Protein AF-A0A4R2IZI4-F1 (afdb_monomer_lite)

Secondary structure (DSSP, 8-state):
--S-HHHHHHHHHHTTPEEEEEEEE-TTSSSEEEEEE-TTS-EEEEEE-SS--PPPP--SSSEEEEEEEEEE-SSHHHHHHIIIIIS-PEEE-SSS-EEEETTEEEEEETT--SSEEEEEEEESS----EE-TT--EEEEEEP-

InterPro domains:
  IPR029068 Glyoxalase/Bleomycin resistance protein/Dihydroxybiphenyl dioxygenase [G3DSA:3.10.180.10] (1-53)
  IPR029068 Glyoxalase/Bleomycin resistance protein/Dihydroxybiphenyl dioxygenase [G3DSA:3.10.180.10] (60-130)
  IPR029068 Glyoxalase/Bleomycin resistance protein/Dihydroxybiphenyl dioxygenase [SSF54593] (2-100)
  IPR037523 Vicinal oxygen chelate (VOC), core domain [PS51819] (1-49)

Radius of gyration: 16.16 Å; chains: 1; bounding box: 39×28×43 Å

Foldseek 3Di:
DDQDAQVLVVVCVVVPWAFPADWDQDPVNFWIWGWTAQPVRQIDIDTDGPDPPDDPFDPDDFFRDWQEWEFACLPVVSNCCCQCPSVVFPFDDDPATKTHDDRYIYGYDNPADDRTQATETETCDDDDWDADPVRHIYHYDYDD

Organism: NCBI:txid2512217

Structure (mmCIF, N/CA/C/O backbone):
data_AF-A0A4R2IZI4-F1
#
_entry.id   AF-A0A4R2IZI4-F1
#
loop_
_atom_site.group_PDB
_atom_site.id
_atom_site.type_symbol
_atom_site.label_atom_id
_atom_site.label_alt_id
_atom_site.label_comp_id
_atom_site.label_asym_id
_atom_site.label_entity_id
_atom_site.label_seq_id
_atom_site.pdbx_PDB_ins_code
_atom_site.Cartn_x
_atom_site.Cartn_y
_atom_site.Cartn_z
_atom_site.occupancy
_atom_site.B_iso_or_equiv
_atom_site.auth_seq_id
_atom_site.auth_comp_id
_atom_site.auth_asym_id
_atom_site.auth_atom_id
_atom_site.pdbx_PDB_model_num
ATOM 1 N N . MET A 1 1 ? -7.584 -6.724 -1.996 1.00 77.62 1 MET A N 1
ATOM 2 C CA . MET A 1 1 ? -9.046 -6.784 -2.225 1.00 77.62 1 MET A CA 1
ATOM 3 C C . MET A 1 1 ? -9.644 -7.589 -1.090 1.00 77.62 1 MET A C 1
ATOM 5 O O . MET A 1 1 ? -9.052 -8.605 -0.753 1.00 77.62 1 MET A O 1
ATOM 9 N N . THR A 1 2 ? -10.720 -7.105 -0.479 1.00 86.00 2 THR A N 1
ATOM 10 C CA . THR A 1 2 ? -11.432 -7.804 0.602 1.00 86.00 2 THR A CA 1
ATOM 11 C C . THR A 1 2 ? -12.787 -8.287 0.093 1.00 86.00 2 THR A C 1
ATOM 13 O O . THR A 1 2 ? -13.415 -7.610 -0.729 1.00 86.00 2 THR A O 1
ATOM 16 N N . ASP A 1 3 ? -13.208 -9.458 0.567 1.00 87.88 3 ASP A N 1
ATOM 17 C CA . ASP A 1 3 ? -14.510 -10.052 0.256 1.00 87.88 3 ASP A CA 1
ATOM 18 C C . ASP A 1 3 ? -15.612 -9.557 1.214 1.00 87.88 3 ASP A C 1
ATOM 20 O O . ASP A 1 3 ? -16.791 -9.578 0.857 1.00 87.88 3 ASP A O 1
ATOM 24 N N . ASP A 1 4 ? -15.232 -9.059 2.397 1.00 93.75 4 ASP A N 1
ATOM 25 C CA . ASP A 1 4 ? -16.127 -8.485 3.404 1.00 93.75 4 ASP A CA 1
ATOM 26 C C . ASP A 1 4 ? -15.467 -7.268 4.069 1.00 93.75 4 ASP A C 1
ATOM 28 O O . ASP A 1 4 ? -14.773 -7.358 5.086 1.00 93.75 4 ASP A O 1
ATOM 32 N N . LEU A 1 5 ? -15.691 -6.103 3.461 1.00 96.25 5 LEU A N 1
ATOM 33 C CA . LEU A 1 5 ? -15.109 -4.840 3.890 1.00 96.25 5 LEU A CA 1
ATOM 34 C C . LEU A 1 5 ? -15.497 -4.475 5.318 1.00 96.25 5 LEU A C 1
ATOM 36 O O . LEU A 1 5 ? -14.654 -3.963 6.046 1.00 96.25 5 LEU A O 1
ATOM 40 N N . ASP A 1 6 ? -16.759 -4.673 5.701 1.00 96.94 6 ASP A N 1
ATOM 41 C CA . ASP A 1 6 ? -17.234 -4.239 7.014 1.00 96.94 6 ASP A CA 1
ATOM 42 C C . ASP A 1 6 ? -16.628 -5.114 8.116 1.00 96.94 6 ASP A C 1
ATOM 44 O O . ASP A 1 6 ? -16.191 -4.583 9.139 1.00 96.94 6 ASP A O 1
ATOM 48 N N . ALA A 1 7 ? -16.541 -6.431 7.891 1.00 96.94 7 ALA A N 1
ATOM 49 C CA . ALA A 1 7 ? -15.925 -7.351 8.841 1.00 96.94 7 ALA A CA 1
ATOM 50 C C . ALA A 1 7 ? -14.413 -7.120 8.978 1.00 96.94 7 ALA A C 1
ATOM 52 O O . ALA A 1 7 ? -13.907 -7.017 10.099 1.00 96.94 7 ALA A O 1
ATOM 53 N N . ASP A 1 8 ? -13.689 -6.993 7.860 1.00 96.81 8 ASP A N 1
ATOM 54 C CA . ASP A 1 8 ? -12.246 -6.731 7.894 1.00 96.81 8 ASP A CA 1
ATOM 55 C C . ASP A 1 8 ? -11.931 -5.382 8.534 1.00 96.81 8 ASP A C 1
ATOM 57 O O . ASP A 1 8 ? -11.024 -5.279 9.362 1.00 96.81 8 ASP A O 1
ATOM 61 N N . TYR A 1 9 ? -12.706 -4.356 8.188 1.00 98.25 9 TYR A N 1
ATOM 62 C CA . TYR A 1 9 ? -12.578 -3.039 8.785 1.00 98.25 9 TYR A CA 1
ATOM 63 C C . TYR A 1 9 ? -12.790 -3.082 10.299 1.00 98.25 9 TYR A C 1
ATOM 65 O O . TYR A 1 9 ? -11.921 -2.633 11.045 1.00 98.25 9 TYR A O 1
ATOM 73 N N . ALA A 1 10 ? -13.913 -3.644 10.761 1.00 98.12 10 ALA A N 1
ATOM 74 C CA . ALA A 1 10 ? -14.239 -3.705 12.184 1.00 98.12 10 ALA A CA 1
ATOM 75 C C . ALA A 1 10 ? -13.142 -4.423 12.978 1.00 98.12 10 ALA A C 1
ATOM 77 O O . ALA A 1 10 ? -12.662 -3.894 13.979 1.00 98.12 10 ALA A O 1
ATOM 78 N N . ARG A 1 11 ? -12.665 -5.565 12.469 1.00 98.00 11 ARG A N 1
ATOM 79 C CA . ARG A 1 11 ? -11.562 -6.317 13.074 1.00 98.00 11 ARG A CA 1
ATOM 80 C C . ARG A 1 11 ? -10.287 -5.480 13.186 1.00 98.00 11 ARG A C 1
ATOM 82 O O . ARG A 1 11 ? -9.618 -5.521 14.213 1.00 98.00 11 ARG A O 1
ATOM 89 N N . LEU A 1 12 ? -9.919 -4.735 12.145 1.00 98.06 12 LEU A N 1
ATOM 90 C CA . LEU A 1 12 ? -8.708 -3.910 12.164 1.00 98.06 12 LEU A CA 1
ATOM 91 C C . LEU A 1 12 ? -8.832 -2.739 13.156 1.00 98.06 12 LEU A C 1
ATOM 93 O O . LEU A 1 12 ? -7.870 -2.431 13.856 1.00 98.06 12 LEU A O 1
ATOM 97 N N . ILE A 1 13 ? -10.014 -2.135 13.289 1.00 98.31 13 ILE A N 1
ATOM 98 C CA . ILE A 1 13 ? -10.253 -1.106 14.311 1.00 98.31 13 ILE A CA 1
ATOM 99 C C . ILE A 1 13 ? -10.199 -1.693 15.728 1.00 98.31 13 ILE A C 1
ATOM 101 O O . ILE A 1 13 ? -9.593 -1.091 16.612 1.00 98.31 13 ILE A O 1
ATOM 105 N N . GLU A 1 14 ? -10.761 -2.883 15.954 1.00 98.38 14 GLU A N 1
ATOM 106 C CA . GLU A 1 14 ? -10.679 -3.585 17.245 1.00 98.38 14 GLU A CA 1
ATOM 107 C C . GLU A 1 14 ? -9.236 -3.930 17.643 1.00 98.38 14 GLU A C 1
ATOM 109 O O . GLU A 1 14 ? -8.895 -3.892 18.825 1.00 98.38 14 GLU A O 1
ATOM 114 N N . LEU A 1 15 ? -8.372 -4.201 16.660 1.00 97.88 15 LEU A N 1
ATOM 115 C CA . LEU A 1 15 ? -6.931 -4.402 16.851 1.00 97.88 15 LEU A CA 1
ATOM 116 C C . LEU A 1 15 ? -6.159 -3.094 17.118 1.00 97.88 15 LEU A C 1
ATOM 118 O O . LEU A 1 15 ? -4.960 -3.138 17.386 1.00 97.88 15 LEU A O 1
ATOM 122 N N . GLY A 1 16 ? -6.825 -1.936 17.073 1.00 97.69 16 GLY A N 1
ATOM 123 C CA . GLY A 1 16 ? -6.243 -0.634 17.401 1.00 97.69 16 GLY A CA 1
ATOM 124 C C . GLY A 1 16 ? -5.609 0.108 16.223 1.00 97.69 16 GLY A C 1
ATOM 125 O O . GLY A 1 16 ? -4.922 1.108 16.444 1.00 97.69 16 GLY A O 1
ATOM 126 N N . TYR A 1 17 ? -5.828 -0.335 14.980 1.00 97.94 17 TYR A N 1
ATOM 127 C CA . TYR A 1 17 ? -5.368 0.413 13.809 1.00 97.94 17 TYR A CA 1
ATOM 128 C C . TYR A 1 17 ? -6.114 1.742 13.666 1.00 97.94 17 TYR A C 1
ATOM 130 O O . TYR A 1 17 ? -7.287 1.874 14.016 1.00 97.94 17 TYR A O 1
ATOM 138 N N . THR A 1 18 ? -5.422 2.7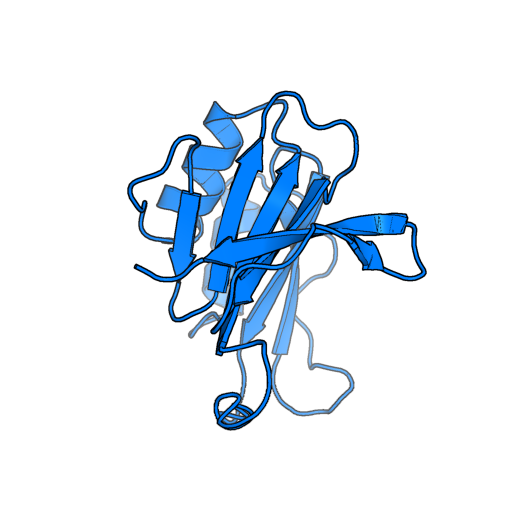51 13.134 1.00 98.19 18 THR A N 1
ATOM 139 C CA . THR A 1 18 ? -5.992 4.098 13.011 1.00 98.19 18 THR A CA 1
ATOM 140 C C . THR A 1 18 ? -6.981 4.160 11.850 1.00 98.19 18 THR A C 1
ATOM 142 O O . THR A 1 18 ? -6.605 3.965 10.691 1.00 98.19 18 THR A O 1
ATOM 145 N N . GLU A 1 19 ? -8.234 4.497 12.155 1.00 98.06 19 GLU A N 1
ATOM 146 C CA . GLU A 1 19 ? -9.241 4.863 11.158 1.00 98.06 19 GLU A CA 1
ATOM 147 C C . GLU A 1 19 ? -8.836 6.160 10.440 1.00 98.06 19 GLU A C 1
ATOM 149 O O . GLU A 1 19 ? -8.571 7.180 11.075 1.00 98.06 19 GLU A O 1
ATOM 154 N N . LEU A 1 20 ? -8.852 6.142 9.104 1.00 98.12 20 LEU A N 1
ATOM 155 C CA . LEU A 1 20 ? -8.749 7.353 8.282 1.00 98.12 20 LEU A CA 1
ATOM 156 C C . LEU A 1 20 ? -10.075 7.674 7.589 1.00 98.12 20 LEU A C 1
ATOM 158 O O . LEU A 1 20 ? -10.407 8.836 7.357 1.00 98.12 20 LEU A O 1
ATOM 162 N N . THR A 1 21 ? -10.822 6.648 7.183 1.00 98.00 21 THR A N 1
ATOM 163 C CA . THR A 1 21 ? -12.150 6.782 6.579 1.00 98.00 21 THR A CA 1
ATOM 164 C C . THR A 1 21 ? -12.931 5.490 6.777 1.00 98.00 21 THR A C 1
ATOM 166 O O . THR A 1 21 ? -12.533 4.450 6.247 1.00 98.00 21 THR A O 1
ATOM 169 N N . ALA A 1 22 ? -14.065 5.578 7.470 1.00 98.00 22 ALA A N 1
ATOM 170 C CA . ALA A 1 22 ? -14.998 4.468 7.627 1.00 98.00 22 ALA A CA 1
ATOM 171 C C . ALA A 1 22 ? -15.548 3.941 6.278 1.00 98.00 22 ALA A C 1
ATOM 173 O O . ALA A 1 22 ? -15.593 4.692 5.292 1.00 98.00 22 ALA A O 1
ATOM 174 N N . PRO A 1 23 ? -16.008 2.672 6.220 1.00 98.06 23 PRO A N 1
ATOM 175 C CA . PRO A 1 23 ? -16.549 2.062 5.013 1.00 98.06 23 PRO A CA 1
ATOM 176 C C . PRO A 1 23 ? -17.632 2.907 4.336 1.00 98.06 23 PRO A C 1
ATOM 178 O O . PRO A 1 23 ? -18.662 3.239 4.922 1.00 98.06 23 PRO A O 1
ATOM 181 N N . ARG A 1 24 ? -17.440 3.2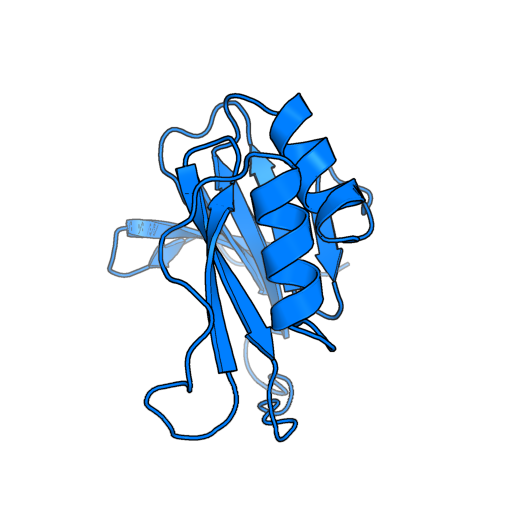08 3.052 1.00 96.38 24 ARG A N 1
ATOM 182 C CA . ARG A 1 24 ? -18.388 3.977 2.232 1.00 96.38 24 ARG A CA 1
ATOM 183 C C . ARG A 1 24 ? -18.446 3.459 0.804 1.00 96.38 24 ARG A C 1
ATOM 185 O O . ARG A 1 24 ? -17.554 2.755 0.340 1.00 96.38 24 ARG A O 1
ATOM 192 N N . THR A 1 25 ? -19.498 3.845 0.087 1.00 95.00 25 THR A N 1
ATOM 193 C CA . THR A 1 25 ? -19.585 3.602 -1.360 1.00 95.00 25 THR A CA 1
ATOM 194 C C . THR A 1 25 ? -18.491 4.393 -2.077 1.00 95.00 25 THR A C 1
ATOM 196 O O . THR A 1 25 ? -18.276 5.575 -1.778 1.00 95.00 25 THR A O 1
ATOM 199 N N . ALA A 1 26 ? -17.789 3.740 -3.005 1.00 90.31 26 ALA A N 1
ATOM 200 C CA . ALA A 1 26 ? -16.779 4.391 -3.827 1.00 90.31 26 ALA A CA 1
ATOM 201 C C . ALA A 1 26 ? -17.419 5.492 -4.687 1.00 90.31 26 ALA A C 1
ATOM 203 O O . ALA A 1 26 ? -18.567 5.376 -5.111 1.00 90.31 26 ALA A O 1
ATOM 204 N N . SER A 1 27 ? -16.683 6.565 -4.988 1.00 87.56 27 SER A N 1
ATOM 205 C CA . SER A 1 27 ? -17.227 7.689 -5.773 1.00 87.56 27 SER A CA 1
ATOM 206 C C . SER A 1 27 ? -17.637 7.293 -7.198 1.00 87.56 27 SER A C 1
ATOM 208 O O . SER A 1 27 ? -18.475 7.957 -7.795 1.00 87.56 27 SER A O 1
ATOM 210 N N . SER A 1 28 ? -17.075 6.204 -7.730 1.00 83.06 28 SER A N 1
ATOM 211 C CA . SER A 1 28 ? -17.484 5.592 -9.000 1.00 83.06 28 SER A CA 1
ATOM 212 C C . SER A 1 28 ? -18.867 4.930 -8.944 1.00 83.06 28 SER A C 1
ATOM 214 O O . SER A 1 28 ? -19.404 4.564 -9.983 1.00 83.06 28 SER A O 1
ATOM 216 N N . GLY A 1 29 ? -19.419 4.709 -7.747 1.00 85.25 29 GLY A N 1
ATOM 217 C CA . GLY A 1 29 ? -20.589 3.860 -7.516 1.00 85.25 29 GLY A CA 1
ATOM 218 C C . GLY A 1 29 ? -20.300 2.357 -7.624 1.00 85.25 29 GLY A C 1
ATOM 219 O O . GLY A 1 29 ? -21.187 1.550 -7.368 1.00 85.25 29 GLY A O 1
ATOM 220 N N . GLN A 1 30 ? -19.072 1.970 -7.979 1.00 83.75 30 GLN A N 1
ATOM 221 C CA . GLN A 1 30 ? -18.678 0.581 -8.208 1.00 83.75 30 GLN A CA 1
ATOM 222 C C . GLN A 1 30 ? -17.836 0.075 -7.037 1.00 83.75 30 GLN A C 1
ATOM 224 O O . GLN A 1 30 ? -16.620 0.271 -6.992 1.00 83.75 30 GLN A O 1
ATOM 229 N N . GLY A 1 31 ? -18.505 -0.575 -6.086 1.00 90.50 31 GLY A N 1
ATOM 230 C CA . GLY A 1 31 ? -17.893 -1.138 -4.887 1.00 90.50 31 GLY A CA 1
ATOM 231 C C . GLY A 1 31 ? -17.875 -0.200 -3.680 1.00 90.50 31 GLY A C 1
ATOM 232 O O . GLY A 1 31 ? -18.439 0.901 -3.671 1.00 90.50 31 GLY A O 1
ATOM 233 N N . ARG A 1 32 ? -17.225 -0.676 -2.624 1.00 95.12 32 ARG A N 1
ATOM 234 C CA . ARG A 1 32 ? -17.068 0.005 -1.343 1.00 95.12 32 ARG A CA 1
ATOM 235 C C . ARG A 1 32 ? -15.602 0.045 -0.953 1.00 95.12 32 ARG A C 1
ATOM 237 O O . ARG A 1 32 ? -14.825 -0.829 -1.334 1.00 95.12 32 ARG A O 1
ATOM 244 N N . LEU A 1 33 ? -15.246 1.066 -0.187 1.00 96.31 33 LEU A N 1
ATOM 245 C CA . LEU A 1 33 ? -13.887 1.274 0.286 1.00 96.31 33 LEU A CA 1
ATOM 246 C C . LEU A 1 33 ? -13.860 1.782 1.723 1.00 96.31 33 LEU A C 1
ATOM 248 O O . LEU A 1 33 ? -14.818 2.408 2.181 1.00 96.31 33 LEU A O 1
ATOM 252 N N . ALA A 1 34 ? -12.746 1.540 2.399 1.00 97.75 34 ALA A N 1
ATOM 253 C CA . ALA A 1 34 ? -12.366 2.164 3.659 1.00 97.75 34 ALA A CA 1
ATOM 254 C C . ALA A 1 34 ? -10.869 2.494 3.621 1.00 97.75 34 ALA A C 1
ATOM 256 O O . ALA A 1 34 ? -10.117 1.908 2.840 1.00 97.75 34 ALA A O 1
ATOM 257 N N . PHE A 1 35 ? -10.434 3.419 4.473 1.00 97.88 35 PHE A N 1
ATOM 258 C CA . PHE A 1 35 ? -9.017 3.731 4.639 1.00 97.88 35 PHE A CA 1
ATOM 259 C C . PHE A 1 35 ? -8.611 3.599 6.101 1.00 97.88 35 PHE A C 1
ATOM 261 O O . PHE A 1 35 ? -9.263 4.156 6.987 1.00 97.88 35 PHE A O 1
ATOM 268 N N . ILE A 1 36 ? -7.488 2.926 6.322 1.00 98.00 36 ILE A N 1
ATOM 269 C CA . ILE A 1 36 ? -6.805 2.841 7.614 1.00 98.00 36 ILE A CA 1
ATOM 270 C C . ILE A 1 36 ? -5.334 3.221 7.435 1.00 98.00 36 ILE A C 1
ATOM 272 O O . ILE A 1 36 ? -4.820 3.193 6.313 1.00 98.00 36 ILE A O 1
ATOM 276 N N . ALA A 1 37 ? -4.660 3.596 8.518 1.00 97.69 37 ALA A N 1
ATOM 277 C CA . ALA A 1 37 ? -3.206 3.691 8.516 1.00 97.69 37 ALA A CA 1
ATOM 278 C C . ALA A 1 37 ? -2.584 2.378 9.003 1.00 97.69 37 ALA A C 1
ATOM 280 O O . ALA A 1 37 ? -3.052 1.787 9.979 1.00 97.69 37 ALA A O 1
ATOM 281 N N . ASP A 1 38 ? -1.520 1.948 8.329 1.00 97.06 38 ASP A N 1
ATOM 282 C CA . ASP A 1 38 ? -0.642 0.897 8.833 1.00 97.06 38 ASP A CA 1
ATOM 283 C C . ASP A 1 38 ? 0.175 1.398 10.052 1.00 97.06 38 ASP A C 1
ATOM 285 O O . ASP A 1 38 ? 0.134 2.593 10.376 1.00 97.06 38 ASP A O 1
ATOM 289 N N . PRO A 1 39 ? 0.936 0.525 10.743 1.00 97.38 39 PRO A N 1
ATOM 290 C CA . PRO A 1 39 ? 1.754 0.918 11.898 1.00 97.38 39 PRO A CA 1
ATOM 291 C C . PRO A 1 39 ? 2.740 2.065 11.647 1.00 97.38 39 PRO A C 1
ATOM 293 O O . PRO A 1 39 ? 3.148 2.748 12.581 1.00 97.38 39 PRO A O 1
ATOM 296 N N . ASN A 1 40 ? 3.128 2.283 10.390 1.00 96.31 40 ASN A N 1
ATOM 297 C CA . ASN A 1 40 ? 4.098 3.290 9.980 1.00 96.31 40 ASN A CA 1
ATOM 298 C C . ASN A 1 40 ? 3.428 4.550 9.410 1.00 96.31 40 ASN A C 1
ATOM 300 O O . ASN A 1 40 ? 4.112 5.448 8.916 1.00 96.31 40 ASN A O 1
ATOM 304 N N . GLY A 1 41 ? 2.096 4.641 9.485 1.00 94.75 41 GLY A N 1
ATOM 305 C CA . GLY A 1 41 ? 1.321 5.777 8.997 1.00 94.75 41 GLY A CA 1
ATOM 306 C C . GLY A 1 41 ? 1.033 5.747 7.494 1.00 94.75 41 GLY A C 1
ATOM 307 O O . GLY A 1 41 ? 0.501 6.726 6.964 1.00 94.75 41 GLY A O 1
ATOM 308 N N . VAL A 1 42 ? 1.355 4.659 6.785 1.00 94.94 42 VAL A N 1
ATOM 309 C CA . VAL A 1 42 ? 1.002 4.509 5.369 1.00 94.94 42 VAL A CA 1
ATOM 310 C C . VAL A 1 42 ? -0.507 4.323 5.257 1.00 94.94 42 VAL A C 1
ATOM 312 O O . VAL A 1 42 ? -1.101 3.471 5.914 1.00 94.94 42 VAL A O 1
ATOM 315 N N . ARG A 1 43 ? -1.145 5.119 4.397 1.00 95.69 43 ARG A N 1
ATOM 316 C CA . ARG A 1 43 ? -2.575 4.998 4.104 1.00 95.69 43 ARG A CA 1
ATOM 317 C C . ARG A 1 43 ? -2.833 3.765 3.239 1.00 95.69 43 ARG A C 1
ATOM 319 O O . ARG A 1 43 ? -2.419 3.731 2.082 1.00 95.69 43 ARG A O 1
ATOM 326 N N . VAL A 1 44 ? -3.586 2.812 3.774 1.00 95.38 44 VAL A N 1
ATOM 327 C CA . VAL A 1 44 ? -3.980 1.571 3.099 1.00 95.38 44 VAL A CA 1
ATOM 328 C C . VAL A 1 44 ? -5.466 1.618 2.755 1.00 95.38 44 VAL A C 1
ATOM 330 O O . VAL A 1 44 ? -6.300 1.979 3.587 1.00 95.38 44 VAL A O 1
ATOM 333 N N . GLU A 1 45 ? -5.797 1.276 1.509 1.00 95.19 45 GLU A N 1
ATOM 334 C CA . GLU A 1 45 ? -7.175 1.146 1.031 1.00 95.19 45 GLU A CA 1
ATOM 335 C C . GLU A 1 45 ? -7.655 -0.299 1.178 1.00 95.19 45 GLU A C 1
ATOM 337 O O . GLU A 1 45 ? -7.091 -1.221 0.586 1.00 95.19 45 GLU A O 1
ATOM 342 N N . LEU A 1 46 ? -8.742 -0.491 1.922 1.00 94.94 46 LEU A N 1
ATOM 343 C CA . LEU A 1 46 ? -9.513 -1.726 1.876 1.00 94.94 46 LEU A CA 1
ATOM 344 C C . LEU A 1 46 ? -10.582 -1.553 0.806 1.00 94.94 46 LEU A C 1
ATOM 346 O O . LEU A 1 46 ? -11.443 -0.684 0.928 1.00 94.94 46 LEU A O 1
ATOM 350 N N . LEU A 1 47 ? -10.514 -2.362 -0.247 1.00 92.38 47 LEU A N 1
ATOM 351 C CA . LEU A 1 47 ? -11.408 -2.264 -1.395 1.00 92.38 47 LEU A CA 1
ATOM 352 C C . LEU A 1 47 ? -12.195 -3.562 -1.573 1.00 92.38 47 LEU A C 1
ATOM 354 O O . LEU A 1 47 ? -11.596 -4.619 -1.800 1.00 92.38 47 LEU A O 1
ATOM 358 N N . GLN A 1 48 ? -13.523 -3.447 -1.543 1.00 91.38 48 GLN A N 1
ATOM 359 C CA . GLN A 1 48 ? -14.468 -4.493 -1.931 1.00 91.38 48 GLN A CA 1
ATOM 360 C C . GLN A 1 48 ? -15.163 -4.064 -3.220 1.00 91.38 48 GLN A C 1
ATOM 362 O O . GLN A 1 48 ? -15.933 -3.100 -3.246 1.00 91.38 48 GLN A O 1
ATOM 367 N N . ARG A 1 49 ? -14.895 -4.770 -4.317 1.00 84.81 49 ARG A N 1
ATOM 368 C CA . ARG A 1 49 ? -15.514 -4.470 -5.611 1.00 84.81 49 ARG A CA 1
ATOM 369 C C . ARG A 1 49 ? -16.800 -5.264 -5.802 1.00 84.81 49 ARG A C 1
ATOM 371 O O . ARG A 1 49 ? -16.888 -6.418 -5.407 1.00 84.81 49 ARG A O 1
ATOM 378 N N . SER A 1 50 ? -17.784 -4.638 -6.443 1.00 78.25 50 SER A N 1
ATOM 379 C CA . SER A 1 50 ? -19.017 -5.303 -6.884 1.00 78.25 50 SER A CA 1
ATOM 380 C C . SER A 1 50 ? -18.835 -6.086 -8.188 1.00 78.25 50 SER A C 1
ATOM 382 O O . SER A 1 50 ? -19.607 -6.996 -8.462 1.00 78.25 50 SER A O 1
ATOM 384 N N . GLU A 1 51 ? -17.827 -5.733 -8.989 1.00 74.44 51 GLU A N 1
ATOM 385 C CA . GLU A 1 51 ? -17.505 -6.365 -10.270 1.00 74.44 51 GLU A CA 1
ATOM 386 C C . GLU A 1 51 ? -15.983 -6.417 -10.460 1.00 74.44 51 GLU A C 1
ATOM 388 O O . GLU A 1 51 ? -15.246 -5.529 -10.013 1.00 74.44 51 GLU A O 1
ATOM 393 N N . ASP A 1 52 ? -15.508 -7.459 -11.139 1.00 69.31 52 ASP A N 1
ATOM 394 C CA . ASP A 1 52 ? -14.083 -7.701 -11.343 1.00 69.31 52 ASP A CA 1
ATOM 395 C C . ASP A 1 52 ? -13.566 -6.906 -12.556 1.00 69.31 52 ASP A C 1
ATOM 397 O O . ASP A 1 52 ? -13.427 -7.409 -13.670 1.00 69.31 52 ASP A O 1
ATOM 401 N N . PHE A 1 53 ? -13.308 -5.613 -12.355 1.00 65.38 53 PHE A N 1
ATOM 402 C CA . PHE A 1 53 ? -12.694 -4.747 -13.365 1.00 65.38 53 PHE A CA 1
ATOM 403 C C . PHE A 1 53 ? -11.171 -4.893 -13.358 1.00 65.38 53 PHE A C 1
ATOM 405 O O . PHE A 1 53 ? -10.442 -3.966 -12.992 1.00 65.38 53 PHE A O 1
ATOM 412 N N . ARG A 1 54 ? -10.664 -6.067 -13.744 1.00 67.44 54 ARG A N 1
ATOM 413 C CA . ARG A 1 54 ? -9.234 -6.211 -14.039 1.00 67.44 54 ARG A CA 1
ATOM 414 C C . ARG A 1 54 ? -8.957 -5.731 -15.456 1.00 67.44 54 ARG A C 1
ATOM 416 O O . ARG A 1 54 ? -9.545 -6.216 -16.421 1.00 67.44 54 ARG A O 1
ATOM 423 N N . ILE A 1 55 ? -8.036 -4.779 -15.577 1.00 72.12 55 ILE A N 1
ATOM 424 C CA . ILE A 1 55 ? -7.442 -4.452 -16.873 1.00 72.12 55 ILE A CA 1
ATOM 425 C C . ILE A 1 55 ? -6.676 -5.703 -17.330 1.00 72.12 55 ILE A C 1
ATOM 427 O O . ILE A 1 55 ? -5.944 -6.275 -16.517 1.00 72.12 55 ILE A O 1
ATOM 431 N N . PRO A 1 56 ? -6.834 -6.154 -18.589 1.00 73.38 56 PRO A N 1
ATOM 432 C CA . PRO A 1 56 ? -6.058 -7.270 -19.108 1.00 73.38 56 PRO A CA 1
ATOM 433 C C . PRO A 1 56 ? -4.553 -7.055 -18.885 1.00 73.38 56 PRO A C 1
ATOM 435 O O . PRO A 1 56 ? -4.094 -5.909 -18.951 1.00 73.38 56 PRO A O 1
ATOM 438 N N . PRO A 1 57 ? -3.771 -8.126 -18.656 1.00 74.50 57 PRO A N 1
ATOM 439 C CA . PRO A 1 57 ? -2.331 -8.011 -18.465 1.00 74.50 57 PRO A CA 1
ATOM 440 C C . PRO A 1 57 ? -1.660 -7.245 -19.608 1.00 74.50 57 PRO A C 1
ATOM 442 O O . PRO A 1 57 ? -2.099 -7.306 -20.759 1.00 74.50 57 PRO A O 1
ATOM 445 N N . ILE A 1 58 ? -0.557 -6.557 -19.311 1.00 76.81 58 ILE A N 1
ATOM 446 C CA . ILE A 1 58 ? 0.247 -5.890 -20.339 1.00 76.81 58 ILE A CA 1
ATOM 447 C C . ILE A 1 58 ? 0.850 -6.971 -21.247 1.00 76.81 58 ILE A C 1
ATOM 449 O O . ILE A 1 58 ? 1.743 -7.713 -20.847 1.00 76.81 58 ILE A O 1
ATOM 453 N N . VAL A 1 59 ? 0.353 -7.067 -22.483 1.00 80.00 59 VAL A N 1
ATOM 454 C CA . VAL A 1 59 ? 0.775 -8.100 -23.450 1.00 80.00 59 VAL A CA 1
ATOM 455 C C . VAL A 1 59 ? 1.885 -7.646 -24.400 1.00 80.00 59 VAL A C 1
ATOM 457 O O . VAL A 1 59 ? 2.419 -8.454 -25.157 1.00 80.00 59 VAL A O 1
ATOM 460 N N . SER A 1 60 ? 2.241 -6.362 -24.393 1.00 83.06 60 SER A N 1
ATOM 461 C CA . SER A 1 60 ? 3.222 -5.794 -25.320 1.00 83.06 60 SER A CA 1
ATOM 462 C C . SER A 1 60 ? 4.044 -4.684 -24.677 1.00 83.06 60 SER A C 1
ATOM 464 O O . SER A 1 60 ? 3.547 -3.956 -23.821 1.00 83.06 60 SER A O 1
ATOM 466 N N . GLY A 1 61 ? 5.269 -4.495 -25.167 1.00 85.56 61 GLY A N 1
ATOM 467 C CA . GLY A 1 61 ? 6.189 -3.471 -24.680 1.00 85.56 61 GLY A CA 1
ATOM 468 C C . GLY A 1 61 ? 7.225 -4.010 -23.687 1.00 85.56 61 GLY A C 1
ATOM 469 O O . GLY A 1 61 ? 7.330 -5.218 -23.472 1.00 85.56 61 GLY A O 1
ATOM 470 N N . PRO A 1 62 ? 8.050 -3.120 -23.112 1.00 86.50 62 PRO A N 1
ATOM 471 C CA . PRO A 1 62 ? 9.195 -3.523 -22.298 1.00 86.50 62 PRO A CA 1
ATOM 472 C C . PRO A 1 62 ? 8.838 -3.882 -20.845 1.00 86.50 62 PRO A C 1
ATOM 474 O O . PRO A 1 62 ? 9.684 -4.411 -20.128 1.00 86.50 62 PRO A O 1
ATOM 477 N N . VAL A 1 63 ? 7.616 -3.582 -20.386 1.00 89.38 63 VAL A N 1
ATOM 478 C CA . VAL A 1 63 ? 7.099 -3.918 -19.046 1.00 89.38 63 VAL A CA 1
ATOM 479 C C . VAL A 1 63 ? 6.200 -5.146 -19.153 1.00 89.38 63 VAL A C 1
ATOM 481 O O . VAL A 1 63 ? 5.307 -5.161 -19.993 1.00 89.38 63 VAL A O 1
ATOM 484 N N . ARG A 1 64 ? 6.415 -6.148 -18.295 1.00 87.44 64 ARG A N 1
ATOM 485 C CA . ARG A 1 64 ? 5.535 -7.322 -18.187 1.00 87.44 64 ARG A CA 1
ATOM 486 C C . ARG A 1 64 ? 4.429 -7.115 -17.157 1.00 87.44 64 ARG A C 1
ATOM 488 O O . ARG A 1 64 ? 3.266 -7.331 -17.464 1.00 87.44 64 ARG A O 1
ATOM 495 N N . HIS A 1 65 ? 4.798 -6.730 -15.940 1.00 88.31 65 HIS A N 1
ATOM 496 C CA . HIS A 1 65 ? 3.855 -6.521 -14.844 1.00 88.31 65 HIS A CA 1
ATOM 497 C C . HIS A 1 65 ? 4.438 -5.590 -13.777 1.00 88.31 65 HIS A C 1
ATOM 499 O O . HIS A 1 65 ? 5.643 -5.314 -13.752 1.00 88.31 65 HIS A O 1
ATOM 505 N N . PHE A 1 66 ? 3.553 -5.109 -12.910 1.00 90.62 66 PHE A N 1
ATOM 506 C CA . PHE A 1 66 ? 3.901 -4.403 -11.688 1.00 90.62 66 PHE A CA 1
ATOM 507 C C . PHE A 1 66 ? 4.365 -5.407 -10.627 1.00 90.62 66 PHE A C 1
ATOM 509 O O . PHE A 1 66 ? 3.618 -6.325 -10.312 1.00 90.62 66 PHE A O 1
ATOM 516 N N . SER A 1 67 ? 5.591 -5.274 -10.112 1.00 93.50 67 SER A N 1
ATOM 517 C CA . SER A 1 67 ? 6.178 -6.274 -9.208 1.00 93.50 67 SER A CA 1
ATOM 518 C C . SER A 1 67 ? 5.791 -6.048 -7.751 1.00 93.50 67 SER A C 1
ATOM 520 O O . SER A 1 67 ? 5.366 -6.995 -7.094 1.00 93.50 67 SER A O 1
ATOM 522 N N . TYR A 1 68 ? 6.014 -4.832 -7.236 1.00 95.75 68 TYR A N 1
ATOM 523 C CA . TYR A 1 68 ? 5.689 -4.430 -5.864 1.00 95.75 68 TYR A CA 1
ATOM 524 C C . TYR A 1 68 ? 5.803 -2.907 -5.665 1.00 95.75 68 TYR A C 1
ATOM 526 O O . TYR A 1 68 ? 6.514 -2.218 -6.406 1.00 95.75 68 TYR A O 1
ATOM 534 N N . VAL A 1 69 ? 5.162 -2.397 -4.608 1.00 96.31 69 VAL A N 1
ATOM 535 C CA . VAL A 1 69 ? 5.453 -1.085 -3.996 1.00 96.31 69 VAL A CA 1
ATOM 536 C C . VAL A 1 69 ? 6.411 -1.300 -2.822 1.00 96.31 69 VAL A C 1
ATOM 538 O O . VAL A 1 69 ? 6.162 -2.165 -1.986 1.00 96.31 69 VAL A O 1
ATOM 541 N N . ALA A 1 70 ? 7.498 -0.537 -2.730 1.00 96.81 70 ALA A N 1
ATOM 542 C CA . ALA A 1 70 ? 8.361 -0.541 -1.553 1.00 96.81 70 ALA A CA 1
ATOM 543 C C . ALA A 1 70 ? 7.956 0.570 -0.578 1.00 96.81 70 ALA A C 1
ATOM 545 O O . ALA A 1 70 ? 7.927 1.743 -0.954 1.00 96.81 70 ALA A O 1
ATOM 546 N N . LEU A 1 71 ? 7.660 0.193 0.663 1.00 97.06 71 LEU A N 1
ATOM 547 C CA . LEU A 1 71 ? 7.142 1.067 1.709 1.00 97.06 71 LEU A CA 1
ATOM 548 C C . LEU A 1 71 ? 8.178 1.285 2.809 1.00 97.06 71 LEU A C 1
ATOM 550 O O . LEU A 1 71 ? 8.909 0.358 3.174 1.00 97.06 71 LEU A O 1
ATOM 554 N N . ALA A 1 72 ? 8.201 2.493 3.370 1.00 95.75 72 ALA A N 1
ATOM 555 C CA . ALA A 1 72 ? 8.919 2.733 4.614 1.00 95.75 72 ALA A CA 1
ATOM 556 C C . ALA A 1 72 ? 8.256 1.980 5.768 1.00 95.75 72 ALA A C 1
ATOM 558 O O . ALA A 1 72 ? 7.053 2.091 5.989 1.00 95.75 72 ALA A O 1
ATOM 559 N N . ALA A 1 73 ? 9.067 1.224 6.504 1.00 97.69 73 ALA A N 1
ATOM 560 C CA . ALA A 1 73 ? 8.626 0.424 7.639 1.00 97.69 73 ALA A CA 1
ATOM 561 C C . ALA A 1 73 ? 9.583 0.584 8.836 1.00 97.69 73 ALA A C 1
ATOM 563 O O . ALA A 1 73 ? 10.252 -0.388 9.197 1.00 97.69 73 ALA A O 1
ATOM 564 N N . PRO A 1 74 ? 9.722 1.800 9.410 1.00 97.06 74 PRO A N 1
ATOM 565 C CA . PRO A 1 74 ? 10.580 2.032 10.575 1.00 97.06 74 PRO A CA 1
ATOM 566 C C . PRO A 1 74 ? 10.250 1.105 11.754 1.00 97.06 74 PRO A C 1
ATOM 568 O O . PRO A 1 74 ? 11.171 0.634 12.420 1.00 97.06 74 PRO A O 1
ATOM 571 N N . ASP A 1 75 ? 8.972 0.786 11.967 1.00 97.62 75 ASP A N 1
ATOM 572 C CA . ASP A 1 75 ? 8.545 -0.356 12.774 1.00 97.62 75 ASP A CA 1
ATOM 573 C C . ASP A 1 75 ? 8.282 -1.562 11.858 1.00 97.62 75 ASP A C 1
ATOM 575 O O . ASP A 1 75 ? 7.177 -1.788 11.349 1.00 97.62 75 ASP A O 1
ATOM 579 N N . LEU A 1 76 ? 9.356 -2.309 11.580 1.00 97.94 76 LEU A N 1
ATOM 580 C CA . LEU A 1 76 ? 9.319 -3.446 10.663 1.00 97.94 76 LEU A CA 1
ATOM 58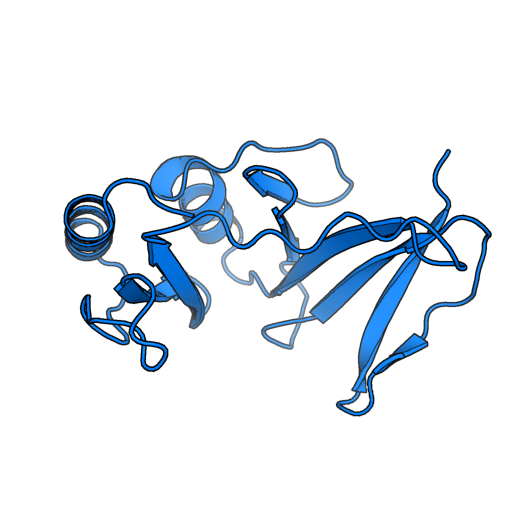1 C C . LEU A 1 76 ? 8.520 -4.621 11.232 1.00 97.94 76 LEU A C 1
ATOM 583 O O . LEU A 1 76 ? 7.846 -5.314 10.473 1.00 97.94 76 LEU A O 1
ATOM 587 N N . GLU A 1 77 ? 8.605 -4.860 12.540 1.00 98.38 77 GLU A N 1
ATOM 588 C CA . GLU A 1 77 ? 7.921 -5.977 13.196 1.00 98.38 77 GLU A CA 1
ATOM 589 C C . GLU A 1 77 ? 6.406 -5.784 13.134 1.00 98.38 77 GLU A C 1
ATOM 591 O O . GLU A 1 77 ? 5.700 -6.658 12.625 1.00 98.38 77 GLU A O 1
ATOM 596 N N . ALA A 1 78 ? 5.919 -4.600 13.522 1.00 98.19 78 ALA A N 1
ATOM 597 C CA . ALA A 1 78 ? 4.500 -4.282 13.436 1.00 98.19 78 ALA A CA 1
ATOM 598 C C . ALA A 1 78 ? 3.996 -4.317 11.983 1.00 98.19 78 ALA A C 1
ATOM 600 O O . ALA A 1 78 ? 2.885 -4.775 11.715 1.00 98.19 78 ALA A O 1
ATOM 601 N N . ALA A 1 79 ? 4.810 -3.869 11.019 1.00 98.25 79 ALA A N 1
ATOM 602 C CA . ALA A 1 79 ? 4.456 -3.941 9.603 1.00 98.25 79 ALA A CA 1
ATOM 603 C C . ALA A 1 79 ? 4.344 -5.390 9.102 1.00 98.25 79 ALA A C 1
ATOM 605 O O . ALA A 1 79 ? 3.400 -5.724 8.387 1.00 98.25 79 ALA A O 1
ATOM 606 N N . VAL A 1 80 ? 5.282 -6.259 9.483 1.00 98.44 80 VAL A N 1
ATOM 607 C CA . VAL A 1 80 ? 5.246 -7.691 9.153 1.00 98.44 80 VAL A CA 1
ATOM 608 C C . VAL A 1 80 ? 3.980 -8.344 9.707 1.00 98.44 80 VAL A C 1
ATOM 610 O O . VAL A 1 80 ? 3.318 -9.083 8.979 1.00 98.44 80 VAL A O 1
ATOM 613 N N . GLU A 1 81 ? 3.609 -8.041 10.951 1.00 98.44 81 GLU A N 1
ATOM 614 C CA . GLU A 1 81 ? 2.367 -8.530 11.552 1.00 98.44 81 GLU A CA 1
ATOM 615 C C . GLU A 1 81 ? 1.130 -7.993 10.817 1.00 98.44 81 GLU A C 1
ATOM 617 O O . GLU A 1 81 ? 0.237 -8.759 10.448 1.00 98.44 81 GLU A O 1
ATOM 622 N N . PHE A 1 82 ? 1.093 -6.690 10.528 1.00 98.38 82 PHE A N 1
ATOM 623 C CA . PHE A 1 82 ? -0.023 -6.065 9.827 1.00 98.38 82 PHE A CA 1
ATOM 624 C C . PHE A 1 82 ? -0.249 -6.667 8.433 1.00 98.38 82 PHE A C 1
ATOM 626 O O . PHE A 1 82 ? -1.342 -7.158 8.149 1.00 98.38 82 PHE A O 1
ATOM 633 N N . TYR A 1 83 ? 0.769 -6.669 7.567 1.00 98.00 83 TYR A N 1
ATOM 634 C CA . TYR A 1 83 ? 0.621 -7.161 6.195 1.00 98.00 83 TYR A CA 1
ATOM 635 C C . TYR A 1 83 ? 0.499 -8.691 6.147 1.00 98.00 83 TYR A C 1
ATOM 637 O O . TYR A 1 83 ? -0.354 -9.216 5.432 1.00 98.00 83 TYR A O 1
ATOM 645 N N . GLY A 1 84 ? 1.316 -9.412 6.918 1.00 97.38 84 GLY A N 1
ATOM 646 C CA . GLY A 1 84 ? 1.379 -10.873 6.882 1.00 97.38 84 GLY A CA 1
ATOM 647 C C . GLY A 1 84 ? 0.229 -11.571 7.604 1.00 97.38 84 GLY A C 1
ATOM 648 O O . GLY A 1 84 ? -0.327 -12.542 7.092 1.00 97.38 84 GLY A O 1
ATOM 649 N N . THR A 1 85 ? -0.147 -11.075 8.783 1.00 96.81 85 THR A N 1
ATOM 650 C CA . THR A 1 85 ? -1.166 -11.707 9.631 1.00 96.81 85 THR A CA 1
ATOM 651 C C . THR A 1 85 ? -2.512 -11.021 9.459 1.00 96.81 85 THR A C 1
ATOM 653 O O . THR A 1 85 ? -3.496 -11.669 9.111 1.00 96.81 85 THR A O 1
ATOM 656 N N . HIS A 1 86 ? -2.579 -9.705 9.672 1.00 96.38 86 HIS A N 1
ATOM 657 C CA . HIS A 1 86 ? -3.866 -9.011 9.747 1.00 96.38 86 HIS A CA 1
ATOM 658 C C . HIS A 1 86 ? -4.483 -8.690 8.388 1.00 96.38 86 HIS A C 1
ATOM 660 O O . HIS A 1 86 ? -5.705 -8.626 8.307 1.00 96.38 86 HIS A O 1
ATOM 666 N N . LEU A 1 87 ? -3.691 -8.528 7.331 1.00 95.31 87 LEU A N 1
ATOM 667 C CA . LEU A 1 87 ? -4.188 -8.466 5.952 1.00 95.31 87 LEU A CA 1
ATOM 668 C C . LEU A 1 87 ? -4.117 -9.818 5.229 1.00 95.31 87 LEU A C 1
ATOM 670 O O . LEU A 1 87 ? -4.578 -9.922 4.094 1.00 95.31 87 LEU A O 1
ATOM 674 N N . GLY A 1 88 ? -3.546 -10.847 5.864 1.00 94.75 88 GLY A N 1
ATOM 675 C CA . GLY A 1 88 ? -3.453 -12.197 5.304 1.00 94.75 88 GLY A CA 1
ATOM 676 C C . GLY A 1 88 ? -2.617 -12.293 4.024 1.00 94.75 88 GLY A C 1
ATOM 677 O O . GLY A 1 88 ? -2.800 -13.224 3.237 1.00 94.75 88 GLY A O 1
ATOM 678 N N . MET A 1 89 ? -1.721 -11.333 3.774 1.00 96.69 89 MET A N 1
ATOM 679 C CA . MET A 1 89 ? -0.836 -11.385 2.617 1.00 96.69 89 MET A CA 1
ATOM 680 C C . MET A 1 89 ? 0.242 -12.448 2.850 1.00 96.69 89 MET A C 1
ATOM 682 O O . MET A 1 89 ? 0.837 -12.545 3.920 1.00 96.69 89 MET A O 1
ATOM 686 N N . HIS A 1 90 ? 0.540 -13.252 1.835 1.00 97.06 90 HIS A N 1
ATOM 687 C CA . HIS A 1 90 ? 1.531 -14.314 1.972 1.00 97.06 90 HIS A CA 1
ATOM 688 C C . HIS A 1 90 ? 2.945 -13.757 1.816 1.00 97.06 90 HIS A C 1
ATOM 690 O O . HIS A 1 90 ? 3.222 -12.970 0.909 1.00 97.06 90 HIS A O 1
ATOM 696 N N . SER A 1 91 ? 3.855 -14.191 2.688 1.00 97.38 91 SER A N 1
ATOM 697 C CA . SER A 1 91 ? 5.272 -13.854 2.566 1.00 97.38 91 SER A CA 1
ATOM 698 C C . SER A 1 91 ? 5.873 -14.497 1.316 1.00 97.38 91 SER A C 1
ATOM 700 O O . SER A 1 91 ? 5.571 -15.647 0.988 1.00 97.38 91 SER A O 1
ATOM 702 N N . VAL A 1 92 ? 6.740 -13.758 0.626 1.00 95.56 92 VAL A N 1
ATOM 703 C CA . VAL A 1 92 ? 7.476 -14.249 -0.540 1.00 95.56 92 VAL A CA 1
ATOM 704 C C . VAL A 1 92 ? 8.983 -14.082 -0.340 1.00 95.56 92 VAL A C 1
ATOM 706 O O . VAL A 1 92 ? 9.412 -13.063 0.209 1.00 95.56 92 VAL A O 1
ATOM 709 N N . PRO A 1 93 ? 9.808 -15.054 -0.776 1.00 93.12 93 PRO A N 1
ATOM 710 C CA . PRO A 1 93 ? 11.257 -14.954 -0.642 1.00 93.12 93 PRO A CA 1
ATOM 711 C C . PRO A 1 93 ? 11.816 -13.714 -1.348 1.00 93.12 93 PRO A C 1
ATOM 713 O O . PRO A 1 93 ? 11.593 -13.518 -2.543 1.00 93.12 93 PRO A O 1
ATOM 716 N N . SER A 1 94 ? 12.560 -12.897 -0.606 1.00 92.25 94 SER A N 1
ATOM 717 C CA . SER A 1 94 ? 13.266 -11.715 -1.100 1.00 92.25 94 SER A CA 1
ATOM 718 C C . SER A 1 94 ? 14.370 -11.332 -0.106 1.00 92.25 94 SER A C 1
ATOM 720 O O . SER A 1 94 ? 14.437 -11.835 1.011 1.00 92.25 94 SER A O 1
ATOM 722 N N . ASP A 1 95 ? 15.227 -10.409 -0.517 1.00 93.38 95 ASP A N 1
ATOM 723 C CA . ASP A 1 95 ? 16.208 -9.672 0.294 1.00 93.38 95 ASP A CA 1
ATOM 724 C C . ASP A 1 95 ? 15.618 -8.813 1.437 1.00 93.38 95 ASP A C 1
ATOM 726 O O . ASP A 1 95 ? 16.358 -8.422 2.334 1.00 93.38 95 ASP A O 1
ATOM 730 N N . SER A 1 96 ? 14.317 -8.510 1.424 1.00 96.06 96 SER A N 1
ATOM 731 C CA . SER A 1 96 ? 13.605 -7.805 2.504 1.00 96.06 96 SER A CA 1
ATOM 732 C C . SER A 1 96 ? 12.185 -8.361 2.648 1.00 96.06 96 SER A C 1
ATOM 734 O O . SER A 1 96 ? 11.658 -8.856 1.642 1.00 96.06 96 SER A O 1
ATOM 736 N N . PRO A 1 97 ? 11.527 -8.282 3.828 1.00 98.19 97 PRO A N 1
ATOM 737 C CA . PRO A 1 97 ? 10.164 -8.777 3.993 1.00 98.19 97 PRO A CA 1
ATOM 738 C C . PRO A 1 97 ? 9.238 -8.245 2.902 1.00 98.19 97 PRO A C 1
ATOM 740 O O . PRO A 1 97 ? 9.068 -7.038 2.727 1.00 98.19 97 PRO A O 1
ATOM 743 N N . THR A 1 98 ? 8.692 -9.174 2.126 1.00 98.31 98 THR A N 1
ATOM 744 C CA . THR A 1 98 ? 7.822 -8.891 0.991 1.00 98.31 98 THR A CA 1
ATOM 745 C C . THR A 1 98 ? 6.582 -9.754 1.133 1.00 98.31 98 THR A C 1
ATOM 747 O O . THR A 1 98 ? 6.687 -10.951 1.412 1.00 98.31 98 THR A O 1
ATOM 750 N N . PHE A 1 99 ? 5.418 -9.144 0.949 1.00 98.06 99 PHE A N 1
ATOM 751 C CA . PHE A 1 99 ? 4.122 -9.790 1.099 1.00 98.06 99 PHE A CA 1
ATOM 752 C C . PHE A 1 99 ? 3.291 -9.589 -0.157 1.00 98.06 99 PHE A C 1
ATOM 754 O O . PHE A 1 99 ? 3.380 -8.539 -0.794 1.00 98.06 99 PHE A O 1
ATOM 761 N N . ARG A 1 100 ? 2.477 -10.583 -0.515 1.00 95.94 100 ARG A N 1
ATOM 762 C CA . ARG A 1 100 ? 1.659 -10.563 -1.730 1.00 95.94 100 ARG A CA 1
ATOM 763 C C . ARG A 1 100 ? 0.222 -11.013 -1.469 1.00 95.94 100 ARG A C 1
ATOM 765 O O . ARG A 1 100 ? -0.039 -11.836 -0.596 1.00 95.94 100 ARG A O 1
ATOM 772 N N . ILE A 1 101 ? -0.710 -10.478 -2.250 1.00 91.44 101 ILE A N 1
ATOM 773 C CA . ILE A 1 101 ? -2.091 -10.951 -2.373 1.00 91.44 101 ILE A CA 1
ATOM 774 C C . ILE A 1 101 ? -2.519 -10.828 -3.839 1.00 91.44 101 ILE A C 1
ATOM 776 O O . ILE A 1 101 ? -2.537 -9.741 -4.406 1.00 91.44 101 ILE A O 1
ATOM 780 N N . GLY A 1 102 ? -2.820 -11.955 -4.489 1.00 88.25 102 GLY A N 1
ATOM 781 C CA . GLY A 1 102 ? -2.965 -11.969 -5.949 1.00 88.25 102 GLY A CA 1
ATOM 782 C C . GLY A 1 102 ? -1.687 -11.473 -6.638 1.00 88.25 102 GLY A C 1
ATOM 783 O O . GLY A 1 102 ? -0.601 -11.952 -6.320 1.00 88.25 102 GLY A O 1
ATOM 784 N N . ASP A 1 103 ? -1.820 -10.503 -7.543 1.00 86.81 103 ASP A N 1
ATOM 785 C CA . ASP A 1 103 ? -0.690 -9.867 -8.238 1.00 86.81 103 ASP A CA 1
ATOM 786 C C . ASP A 1 103 ? -0.111 -8.658 -7.477 1.00 86.81 103 ASP A C 1
ATOM 788 O O . ASP A 1 103 ? 0.961 -8.163 -7.828 1.00 86.81 103 ASP A O 1
ATOM 792 N N . ASP A 1 104 ? -0.779 -8.197 -6.416 1.00 89.75 104 ASP A N 1
ATOM 793 C CA . ASP A 1 104 ? -0.354 -7.034 -5.639 1.00 89.75 104 ASP A CA 1
ATOM 794 C C . ASP A 1 104 ? 0.684 -7.442 -4.596 1.00 89.75 104 ASP A C 1
ATOM 796 O O . ASP A 1 104 ? 0.483 -8.397 -3.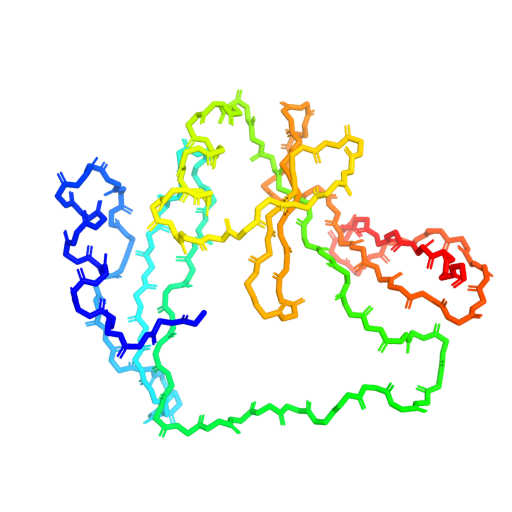841 1.00 89.75 104 ASP A O 1
ATOM 800 N N . ALA A 1 105 ? 1.788 -6.701 -4.505 1.00 95.69 105 ALA A N 1
ATOM 801 C CA . ALA A 1 105 ? 2.810 -6.951 -3.499 1.00 95.69 105 ALA A CA 1
ATOM 802 C C . ALA A 1 105 ? 3.372 -5.670 -2.882 1.00 95.69 105 ALA A C 1
ATOM 804 O O . ALA A 1 105 ? 3.510 -4.635 -3.542 1.00 95.69 105 ALA A O 1
ATOM 805 N N . VAL A 1 106 ? 3.746 -5.783 -1.610 1.00 97.69 106 VAL A N 1
ATOM 806 C CA . VAL A 1 106 ? 4.430 -4.749 -0.834 1.00 97.69 106 VAL A CA 1
ATOM 807 C C . VAL A 1 106 ? 5.769 -5.276 -0.343 1.00 97.69 106 VAL A C 1
ATOM 809 O O . VAL A 1 106 ? 5.879 -6.430 0.071 1.00 97.69 106 VAL A O 1
ATOM 812 N N . LYS A 1 107 ? 6.792 -4.428 -0.381 1.00 98.12 107 LYS A N 1
ATOM 813 C CA . LYS A 1 107 ? 8.123 -4.694 0.167 1.00 98.12 107 LYS A CA 1
ATOM 814 C C . LYS A 1 107 ? 8.406 -3.705 1.284 1.00 98.12 107 LYS A C 1
ATOM 816 O O . LYS A 1 107 ? 8.286 -2.504 1.076 1.00 98.12 107 LYS A O 1
ATOM 821 N N . LEU A 1 108 ? 8.788 -4.194 2.454 1.00 98.31 108 LEU A N 1
ATOM 822 C CA . LEU A 1 108 ? 8.982 -3.365 3.641 1.00 98.31 108 LEU A CA 1
ATOM 823 C C . LEU A 1 108 ? 10.455 -2.996 3.785 1.00 98.31 108 LEU A C 1
ATOM 825 O O . LEU A 1 108 ? 11.315 -3.878 3.749 1.00 98.31 108 LEU A O 1
ATOM 829 N N . LEU A 1 109 ? 10.750 -1.705 3.933 1.00 97.50 109 LEU A N 1
ATOM 830 C CA . LEU A 1 109 ? 12.108 -1.177 4.039 1.00 97.50 109 LEU A CA 1
ATOM 831 C C . LEU A 1 109 ? 12.266 -0.344 5.322 1.00 97.50 109 LEU A C 1
ATOM 833 O O . LEU A 1 109 ? 11.767 0.782 5.380 1.00 97.50 109 LEU A O 1
ATOM 837 N N . PRO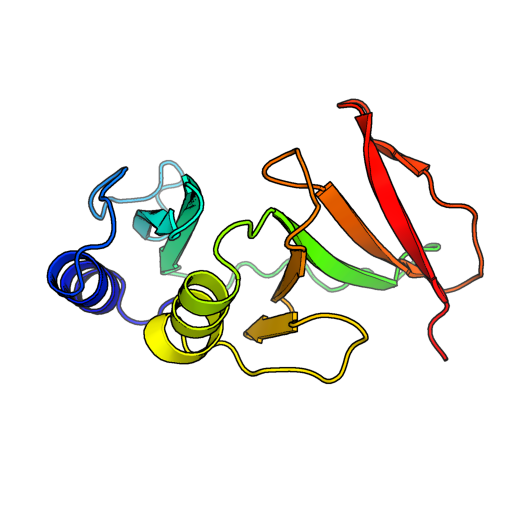 A 1 110 ? 13.003 -0.828 6.339 1.00 95.12 110 PRO A N 1
ATOM 838 C CA . PRO A 1 110 ? 13.134 -0.109 7.609 1.00 95.12 110 PRO A CA 1
ATOM 839 C C . PRO A 1 110 ? 13.941 1.191 7.515 1.00 95.12 110 PRO A C 1
ATOM 841 O O . PRO A 1 110 ? 13.757 2.092 8.323 1.00 95.12 110 PRO A O 1
ATOM 844 N N . ALA A 1 111 ? 14.830 1.304 6.525 1.00 91.94 111 ALA A N 1
ATOM 845 C CA . ALA A 1 111 ? 15.694 2.471 6.342 1.00 91.94 111 ALA A CA 1
ATOM 846 C C . ALA A 1 111 ? 15.138 3.517 5.354 1.00 91.94 111 ALA A C 1
ATOM 848 O O . ALA A 1 111 ? 15.801 4.525 5.108 1.00 91.94 111 ALA A O 1
ATOM 849 N N . ALA A 1 112 ? 13.970 3.279 4.748 1.00 90.75 112 ALA A N 1
ATOM 850 C CA . ALA A 1 112 ? 13.379 4.229 3.809 1.00 90.75 112 ALA A CA 1
ATOM 851 C C . ALA A 1 112 ? 12.821 5.459 4.542 1.00 90.75 112 ALA A C 1
ATOM 853 O O . ALA A 1 112 ? 12.283 5.358 5.643 1.00 90.75 112 ALA A O 1
ATOM 854 N N . THR A 1 113 ? 12.957 6.632 3.924 1.00 85.62 113 THR A N 1
ATOM 855 C CA . THR A 1 113 ? 12.601 7.928 4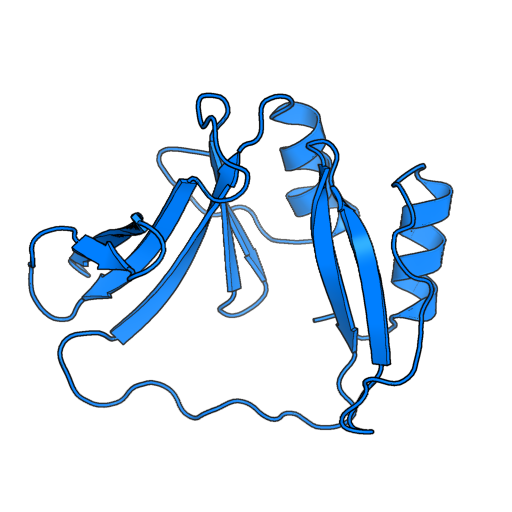.532 1.00 85.62 113 THR A CA 1
ATOM 856 C C . THR A 1 113 ? 11.344 8.558 3.937 1.00 85.62 113 THR A C 1
ATOM 858 O O . THR A 1 113 ? 10.866 9.571 4.447 1.00 85.62 113 THR A O 1
ATOM 861 N N . THR A 1 114 ? 10.790 7.967 2.879 1.00 87.50 114 THR A N 1
ATOM 862 C CA . THR A 1 114 ? 9.526 8.368 2.254 1.00 87.50 114 THR A CA 1
ATOM 863 C C . THR A 1 114 ? 8.506 7.235 2.375 1.00 87.50 114 THR A C 1
ATOM 865 O O . THR A 1 114 ? 8.900 6.075 2.268 1.00 87.50 114 THR A O 1
ATOM 868 N N . PRO A 1 115 ? 7.199 7.525 2.560 1.00 90.06 115 PRO A N 1
ATOM 869 C CA . PRO A 1 115 ? 6.179 6.481 2.715 1.00 90.06 115 PRO A CA 1
ATOM 870 C C . PRO A 1 115 ? 6.203 5.435 1.596 1.00 90.06 115 PRO A C 1
ATOM 872 O O . PRO A 1 115 ? 6.103 4.241 1.862 1.00 90.06 115 PRO A O 1
ATOM 875 N N . ILE A 1 116 ? 6.405 5.891 0.356 1.00 92.25 116 ILE A N 1
ATOM 876 C CA . ILE A 1 116 ? 6.753 5.053 -0.792 1.00 92.25 116 ILE A CA 1
ATOM 877 C C . ILE A 1 116 ? 8.214 5.354 -1.138 1.00 92.25 116 ILE A C 1
ATOM 879 O O . ILE A 1 116 ? 8.545 6.492 -1.469 1.00 92.25 116 ILE A O 1
ATOM 883 N N . ASP A 1 117 ? 9.092 4.356 -1.051 1.00 93.88 117 ASP A N 1
ATOM 884 C CA . ASP A 1 117 ? 10.511 4.489 -1.416 1.00 93.88 117 ASP A CA 1
ATOM 885 C C . ASP A 1 117 ? 10.704 4.357 -2.931 1.00 93.88 117 ASP A C 1
ATOM 887 O O . ASP A 1 117 ? 11.368 5.172 -3.580 1.00 93.88 117 ASP A O 1
ATOM 891 N N . HIS A 1 118 ? 10.106 3.310 -3.503 1.00 95.56 118 HIS A N 1
ATOM 892 C CA . HIS A 1 118 ? 10.168 3.027 -4.929 1.00 95.56 118 HIS A CA 1
ATOM 893 C C . HIS A 1 118 ? 9.055 2.086 -5.386 1.00 95.56 118 HIS A C 1
ATOM 895 O O . HIS A 1 118 ? 8.446 1.360 -4.602 1.00 95.56 118 HIS A O 1
ATOM 901 N N . LEU A 1 119 ? 8.844 2.060 -6.696 1.00 95.56 119 LEU A N 1
ATOM 902 C CA . LEU A 1 119 ? 8.045 1.057 -7.387 1.00 95.56 119 LEU A CA 1
ATOM 903 C C . LEU A 1 119 ? 8.976 0.100 -8.125 1.00 95.56 119 LEU A C 1
ATOM 905 O O . LEU A 1 119 ? 10.013 0.524 -8.636 1.00 95.56 119 LEU A O 1
ATOM 909 N N . ALA A 1 120 ? 8.609 -1.173 -8.223 1.00 95.44 120 ALA A N 1
ATOM 910 C CA . ALA A 1 120 ? 9.333 -2.138 -9.041 1.00 95.44 120 ALA A CA 1
ATOM 911 C C . ALA A 1 120 ? 8.461 -2.665 -10.179 1.00 95.44 120 ALA A C 1
ATOM 913 O O . ALA A 1 120 ? 7.297 -3.014 -9.984 1.00 95.44 120 ALA A O 1
ATOM 914 N N . LEU A 1 121 ? 9.047 -2.748 -11.372 1.00 94.12 121 LEU A N 1
ATOM 915 C CA . LEU A 1 121 ? 8.415 -3.275 -12.575 1.00 94.12 121 LEU A CA 1
ATOM 916 C C . LEU A 1 121 ? 9.256 -4.415 -13.152 1.00 94.12 121 LEU A C 1
ATOM 918 O O . LEU A 1 121 ? 10.454 -4.254 -13.408 1.00 94.12 121 LEU A O 1
ATOM 922 N N . ALA A 1 122 ? 8.615 -5.541 -13.452 1.00 91.50 122 ALA A N 1
ATOM 923 C CA . ALA A 1 122 ? 9.252 -6.627 -14.180 1.00 91.50 122 ALA A CA 1
ATOM 924 C C . ALA A 1 122 ? 9.407 -6.240 -15.656 1.00 91.50 122 ALA A C 1
ATOM 926 O O . ALA A 1 122 ? 8.455 -5.818 -16.325 1.00 91.50 122 ALA A O 1
ATOM 927 N N . ALA A 1 123 ? 10.621 -6.375 -16.179 1.00 91.06 123 ALA A N 1
ATOM 928 C CA . ALA A 1 123 ? 10.974 -5.994 -17.537 1.00 91.06 123 ALA A CA 1
ATOM 929 C C . ALA A 1 123 ? 11.224 -7.208 -18.435 1.00 91.06 123 ALA A C 1
ATOM 931 O O . ALA A 1 123 ? 11.748 -8.226 -17.988 1.00 91.06 123 ALA A O 1
ATOM 932 N N . THR A 1 124 ? 10.887 -7.088 -19.722 1.00 87.12 124 THR A N 1
ATOM 933 C CA . THR A 1 124 ? 11.263 -8.095 -20.733 1.00 87.12 124 THR A CA 1
ATOM 934 C C . THR A 1 124 ? 12.747 -8.036 -21.090 1.00 87.12 124 THR A C 1
ATOM 936 O O . THR A 1 124 ? 13.300 -9.028 -21.553 1.00 87.12 124 THR A O 1
ATOM 939 N N . VAL A 1 125 ? 13.381 -6.882 -20.879 1.00 85.69 125 VAL A N 1
ATOM 940 C CA . VAL A 1 125 ? 14.795 -6.615 -21.152 1.00 85.69 125 VAL A CA 1
ATOM 941 C C . VAL A 1 125 ? 15.397 -5.810 -20.007 1.00 85.69 125 VAL A C 1
ATOM 943 O O . VAL A 1 125 ? 14.702 -5.014 -19.370 1.00 85.69 125 VAL A O 1
ATOM 946 N N . ALA A 1 126 ? 16.692 -5.996 -19.756 1.00 85.31 126 ALA A N 1
ATOM 947 C CA . ALA A 1 126 ? 17.420 -5.167 -18.805 1.00 85.31 126 ALA A CA 1
ATOM 948 C C . ALA A 1 126 ? 17.346 -3.693 -19.228 1.00 85.31 126 ALA A C 1
ATOM 950 O O . ALA A 1 126 ? 17.519 -3.356 -20.401 1.00 85.31 126 ALA A O 1
ATOM 951 N N . ARG A 1 127 ? 17.077 -2.815 -18.266 1.00 88.62 127 ARG A N 1
ATOM 952 C CA . ARG A 1 127 ? 16.976 -1.370 -18.475 1.00 88.62 127 ARG A CA 1
ATOM 953 C C . ARG A 1 127 ? 17.357 -0.641 -17.188 1.00 88.62 127 ARG A C 1
ATOM 955 O O . ARG A 1 127 ? 17.174 -1.212 -16.115 1.00 88.62 127 ARG A O 1
ATOM 962 N N . PRO A 1 128 ? 17.906 0.578 -17.289 1.00 92.19 128 PRO A N 1
ATOM 963 C CA . PRO A 1 128 ? 18.283 1.347 -16.114 1.00 92.19 128 PRO A CA 1
ATOM 964 C C . PRO A 1 128 ? 17.047 1.779 -15.329 1.00 92.19 128 PRO A C 1
ATOM 966 O O . PRO A 1 128 ? 16.011 2.088 -15.922 1.00 92.19 128 PRO A O 1
ATOM 969 N N . ASP A 1 129 ? 17.192 1.843 -14.008 1.00 94.88 129 ASP A N 1
ATOM 970 C CA . ASP A 1 129 ? 16.209 2.449 -13.114 1.00 94.88 129 ASP A CA 1
ATOM 971 C C . ASP A 1 129 ? 15.914 3.898 -13.520 1.00 94.88 129 ASP A C 1
ATOM 973 O O . ASP A 1 129 ? 16.768 4.615 -14.051 1.00 94.88 129 ASP A O 1
ATOM 977 N N . ALA A 1 130 ? 14.691 4.333 -13.246 1.00 94.94 130 ALA A N 1
ATOM 978 C CA . ALA A 1 130 ? 14.196 5.653 -13.601 1.00 94.94 130 ALA A CA 1
ATOM 979 C C . ALA A 1 130 ? 13.578 6.367 -12.392 1.00 94.94 130 ALA A C 1
ATOM 981 O O . ALA A 1 130 ? 13.565 5.856 -11.269 1.00 94.94 130 ALA A O 1
ATOM 982 N N . ARG A 1 131 ? 13.061 7.572 -12.636 1.00 94.25 131 ARG A N 1
ATOM 983 C CA . ARG A 1 131 ? 12.166 8.278 -11.721 1.00 94.25 131 ARG A CA 1
ATOM 984 C C . ARG A 1 131 ? 10.876 8.639 -12.444 1.00 94.25 131 ARG A C 1
ATOM 986 O O . ARG A 1 131 ? 10.921 8.944 -13.637 1.00 94.25 131 ARG A O 1
ATOM 993 N N . ASP A 1 132 ? 9.755 8.572 -11.740 1.00 88.00 132 ASP A N 1
ATOM 994 C CA . ASP A 1 132 ? 8.494 9.123 -12.235 1.00 88.00 132 ASP A CA 1
ATOM 995 C C . ASP A 1 132 ? 8.512 10.673 -12.168 1.00 88.00 132 ASP A C 1
ATOM 997 O O . ASP A 1 132 ? 9.474 11.256 -11.649 1.00 88.00 132 ASP A O 1
ATOM 1001 N N . PRO A 1 133 ? 7.500 11.370 -12.721 1.00 91.81 133 PRO A N 1
ATOM 1002 C CA . PRO A 1 133 ? 7.430 12.833 -12.672 1.00 91.81 133 PRO A CA 1
ATOM 1003 C C . PRO A 1 133 ? 7.410 13.430 -11.257 1.00 91.81 133 PRO A C 1
ATOM 1005 O O . PRO A 1 133 ? 7.828 14.574 -11.087 1.00 91.81 133 PRO A O 1
ATOM 1008 N N . ASP A 1 134 ? 6.973 12.657 -10.262 1.00 83.81 134 ASP A N 1
ATOM 1009 C CA . ASP A 1 134 ? 6.924 13.056 -8.853 1.00 83.81 134 ASP A CA 1
ATOM 1010 C C . ASP A 1 134 ? 8.255 12.774 -8.127 1.00 83.81 134 ASP A C 1
ATOM 1012 O O . ASP A 1 134 ? 8.443 13.130 -6.963 1.00 83.81 134 ASP A O 1
ATOM 1016 N N . GLY A 1 135 ? 9.222 12.176 -8.829 1.00 87.50 135 GLY A N 1
ATOM 1017 C CA . GLY A 1 135 ? 10.556 11.874 -8.335 1.00 87.50 135 GLY A CA 1
ATOM 1018 C C . GLY A 1 135 ? 10.677 10.518 -7.642 1.00 87.50 135 GLY A C 1
ATOM 1019 O O . GLY A 1 135 ? 11.786 10.186 -7.206 1.00 87.50 135 GLY A O 1
ATOM 1020 N N . ASN A 1 136 ? 9.617 9.709 -7.572 1.00 87.75 136 ASN A N 1
ATOM 1021 C CA . ASN A 1 136 ? 9.694 8.367 -7.000 1.00 87.75 136 ASN A CA 1
ATOM 1022 C C . ASN A 1 136 ? 10.575 7.486 -7.876 1.00 87.75 136 ASN A C 1
ATOM 1024 O O . ASN A 1 136 ? 10.529 7.546 -9.106 1.00 87.75 136 ASN A O 1
ATOM 1028 N N . ARG A 1 137 ? 11.394 6.647 -7.247 1.00 94.94 137 ARG A N 1
ATOM 1029 C CA . ARG A 1 137 ? 12.247 5.713 -7.982 1.00 94.94 137 ARG A CA 1
ATOM 1030 C C . ARG A 1 137 ? 11.393 4.613 -8.610 1.00 94.94 137 ARG A C 1
ATOM 1032 O O . ARG A 1 137 ? 10.492 4.073 -7.974 1.00 94.94 137 ARG A O 1
ATOM 1039 N N . VAL A 1 138 ? 11.735 4.241 -9.837 1.00 95.69 138 VAL A N 1
ATOM 1040 C CA . VAL A 1 138 ? 11.161 3.099 -10.549 1.00 95.69 138 VAL A CA 1
ATOM 1041 C C . VAL A 1 138 ? 12.293 2.136 -10.871 1.00 95.69 138 VAL A C 1
ATOM 1043 O O . VAL A 1 138 ? 13.171 2.452 -11.673 1.00 95.69 138 VAL A O 1
ATOM 1046 N N . ILE A 1 139 ? 12.277 0.976 -10.220 1.00 95.44 139 ILE A N 1
ATOM 1047 C CA . ILE A 1 139 ? 13.273 -0.078 -10.389 1.00 95.44 139 ILE A CA 1
ATOM 1048 C C . ILE A 1 139 ? 12.800 -1.059 -11.451 1.00 95.44 139 ILE A C 1
ATOM 1050 O O . ILE A 1 139 ? 11.654 -1.517 -11.426 1.00 95.44 139 ILE A O 1
ATOM 1054 N N . PHE A 1 140 ? 13.694 -1.424 -12.365 1.00 94.19 140 PHE A N 1
ATOM 1055 C CA . PHE A 1 140 ? 13.394 -2.420 -13.384 1.00 94.19 140 PHE A CA 1
ATOM 1056 C C . PHE A 1 140 ? 14.142 -3.719 -13.133 1.00 94.19 140 PHE A C 1
ATOM 1058 O O . PHE A 1 140 ? 15.364 -3.792 -13.218 1.00 94.19 140 PHE A O 1
ATOM 1065 N N . GLN A 1 141 ? 13.382 -4.776 -12.869 1.00 90.94 141 GLN A N 1
ATOM 1066 C CA . GLN A 1 141 ? 13.933 -6.093 -12.586 1.00 90.94 141 GLN A CA 1
ATOM 1067 C C . GLN A 1 141 ? 13.922 -6.940 -13.855 1.00 90.94 141 GLN A C 1
ATOM 1069 O O . GLN A 1 141 ? 12.890 -7.066 -14.524 1.00 90.94 141 GLN A O 1
ATOM 1074 N N . ALA A 1 142 ? 15.075 -7.516 -14.193 1.00 76.69 142 ALA A N 1
ATOM 1075 C CA . ALA A 1 142 ? 15.155 -8.504 -15.255 1.00 76.69 142 ALA A CA 1
ATOM 1076 C C . ALA A 1 142 ? 14.447 -9.779 -14.788 1.00 76.69 142 ALA A C 1
ATOM 1078 O O . ALA A 1 142 ? 14.779 -10.334 -13.741 1.00 76.69 142 ALA A O 1
ATOM 1079 N N . HIS A 1 143 ? 13.461 -10.230 -15.558 1.00 63.34 143 HIS A N 1
ATOM 1080 C CA . HIS A 1 143 ? 12.868 -11.537 -15.324 1.00 63.34 143 HIS A CA 1
ATOM 1081 C C . HIS A 1 143 ? 13.880 -12.609 -15.746 1.00 63.34 143 HIS A C 1
ATOM 1083 O O . HIS A 1 143 ? 14.412 -12.534 -16.855 1.00 63.34 143 HIS A O 1
ATOM 1089 N N . SER A 1 144 ? 14.173 -13.556 -14.851 1.00 51.28 144 SER A N 1
ATOM 1090 C CA . SER A 1 144 ? 14.945 -14.764 -15.188 1.00 51.28 144 SER A CA 1
ATOM 1091 C C . SER A 1 144 ? 14.126 -15.706 -16.063 1.00 51.28 144 SER A C 1
ATOM 1093 O O . SER A 1 144 ? 12.879 -15.700 -15.915 1.00 51.28 144 SER A O 1
#

Sequence (144 aa):
MTDDLDADYARLIELGYTELTAPRTASSGQGRLAFIADPNGVRVELLQRSEDFRIPPIVSGPVRHFSYVALAAPDLEAAVEFYGTHLGMHSVPSDSPTFRIGDDAVKLLPAATTPIDHLALAATVARPDARDPDGNRVIFQAHS

pLDDT: mean 91.77, std 8.17, range [51.28, 98.44]